Protein AF-0000000086529865 (afdb_homodimer)

Structure (mmCIF, N/CA/C/O backbone):
data_AF-0000000086529865-model_v1
#
loop_
_entity.id
_entity.type
_entity.pdbx_description
1 polymer 'Uncharacterized protein'
#
loop_
_atom_site.group_PDB
_atom_site.id
_atom_site.type_symbol
_atom_site.label_atom_id
_atom_site.label_alt_id
_atom_site.label_comp_id
_atom_site.label_asym_id
_atom_site.label_entity_id
_atom_site.label_seq_id
_atom_site.pdbx_PDB_ins_code
_atom_site.Cartn_x
_atom_site.Cartn_y
_atom_site.Cartn_z
_atom_site.occupancy
_atom_site.B_iso_or_equiv
_atom_site.auth_seq_id
_atom_site.auth_comp_id
_atom_site.auth_asym_id
_atom_site.auth_atom_id
_atom_site.pdbx_PDB_model_num
ATOM 1 N N . MET A 1 1 ? -14.219 -19.344 -8.953 1 81.62 1 MET A N 1
ATOM 2 C CA . MET A 1 1 ? -13.062 -18.719 -8.305 1 81.62 1 MET A CA 1
ATOM 3 C C . MET A 1 1 ? -13.508 -17.625 -7.348 1 81.62 1 MET A C 1
ATOM 5 O O . MET A 1 1 ? -14.484 -16.922 -7.613 1 81.62 1 MET A O 1
ATOM 9 N N . ARG A 1 2 ? -13.078 -17.719 -6.082 1 91.75 2 ARG A N 1
ATOM 10 C CA . ARG A 1 2 ? -13.406 -16.703 -5.094 1 91.75 2 ARG A CA 1
ATOM 11 C C . ARG A 1 2 ? -12.234 -15.742 -4.879 1 91.75 2 ARG A C 1
ATOM 13 O O . ARG A 1 2 ? -11.086 -16.172 -4.785 1 91.75 2 ARG A O 1
ATOM 20 N N . THR A 1 3 ? -12.578 -14.5 -4.961 1 94.25 3 THR A N 1
ATOM 21 C CA . THR A 1 3 ? -11.562 -13.477 -4.746 1 94.25 3 THR A CA 1
ATOM 22 C C . THR A 1 3 ? -11.82 -12.719 -3.443 1 94.25 3 THR A C 1
ATOM 24 O O . THR A 1 3 ? -12.953 -12.336 -3.158 1 94.25 3 THR A O 1
ATOM 27 N N . THR A 1 4 ? -10.859 -12.625 -2.607 1 94.81 4 THR A N 1
ATOM 28 C CA . THR A 1 4 ? -10.891 -11.773 -1.423 1 94.81 4 THR A CA 1
ATOM 29 C C . THR A 1 4 ? -10.133 -10.477 -1.667 1 94.81 4 THR A C 1
ATOM 31 O O . THR A 1 4 ? -9.008 -10.492 -2.178 1 94.81 4 THR A O 1
ATOM 34 N N . GLY A 1 5 ? -10.82 -9.398 -1.33 1 97.19 5 GLY A N 1
ATOM 35 C CA . GLY A 1 5 ? -10.289 -8.078 -1.605 1 97.19 5 GLY A CA 1
ATOM 36 C C . GLY A 1 5 ? -9.203 -7.652 -0.628 1 97.19 5 GLY A C 1
ATOM 37 O O . GLY A 1 5 ? -8.648 -8.484 0.085 1 97.19 5 GLY A O 1
ATOM 38 N N . SER A 1 6 ? -8.883 -6.414 -0.708 1 98.75 6 SER A N 1
ATOM 39 C CA . SER A 1 6 ? -7.758 -5.879 0.051 1 98.75 6 SER A CA 1
ATOM 40 C C . SER A 1 6 ? -8.031 -5.926 1.551 1 98.75 6 SER A C 1
ATOM 42 O O . SER A 1 6 ? -9.188 -5.898 1.978 1 98.75 6 SER A O 1
ATOM 44 N N . SER A 1 7 ? -6.984 -6.078 2.348 1 98.75 7 SER A N 1
ATOM 45 C CA . SER A 1 7 ? -7.059 -6.055 3.805 1 98.75 7 SER A CA 1
ATOM 46 C C . SER A 1 7 ? -5.746 -5.582 4.418 1 98.75 7 SER A C 1
ATOM 48 O O . SER A 1 7 ? -4.691 -5.66 3.783 1 98.75 7 SER A O 1
ATOM 50 N N . GLY A 1 8 ? -5.922 -5.008 5.645 1 98.56 8 GLY A N 1
ATOM 51 C CA . GLY A 1 8 ? -4.738 -4.609 6.391 1 98.56 8 GLY A CA 1
ATOM 52 C C . GLY A 1 8 ? -4.387 -3.143 6.211 1 98.56 8 GLY A C 1
ATOM 53 O O . GLY A 1 8 ? -5.219 -2.348 5.773 1 98.56 8 GLY A O 1
ATOM 54 N N . ALA A 1 9 ? -3.232 -2.766 6.746 1 98.69 9 ALA A N 1
ATOM 55 C CA . ALA A 1 9 ? -2.717 -1.399 6.707 1 98.69 9 ALA A CA 1
ATOM 56 C C . ALA A 1 9 ? -1.19 -1.388 6.73 1 98.69 9 ALA A C 1
ATOM 58 O O . ALA A 1 9 ? -0.562 -2.371 7.125 1 98.69 9 ALA A O 1
ATOM 59 N N . MET A 1 10 ? -0.672 -0.331 6.168 1 98.62 10 MET A N 1
ATOM 60 C CA . MET A 1 10 ? 0.772 -0.128 6.246 1 98.62 10 MET A CA 1
ATOM 61 C C . MET A 1 10 ? 1.11 1.358 6.309 1 98.62 10 MET A C 1
ATOM 63 O O . MET A 1 10 ? 0.297 2.199 5.922 1 98.62 10 MET A O 1
ATOM 67 N N . THR A 1 11 ? 2.271 1.639 6.828 1 98.69 11 THR A N 1
ATOM 68 C CA . THR A 1 11 ? 2.76 3.012 6.898 1 98.69 11 THR A CA 1
ATOM 69 C C . THR A 1 11 ? 3.729 3.299 5.754 1 98.69 11 THR A C 1
ATOM 71 O O . THR A 1 11 ? 4.582 2.467 5.43 1 98.69 11 THR A O 1
ATOM 74 N N . LEU A 1 12 ? 3.562 4.422 5.184 1 98.81 12 LEU A N 1
ATOM 75 C CA . LEU A 1 12 ? 4.445 4.797 4.086 1 98.81 12 LEU A CA 1
ATOM 76 C C . LEU A 1 12 ? 5.508 5.789 4.551 1 98.81 12 LEU A C 1
ATOM 78 O O . LEU A 1 12 ? 6.664 5.711 4.133 1 98.81 12 LEU A O 1
ATOM 82 N N . LEU A 1 13 ? 5.07 6.715 5.457 1 97.62 13 LEU A N 1
ATOM 83 C CA . LEU A 1 13 ? 5.977 7.766 5.898 1 97.62 13 LEU A CA 1
ATOM 84 C C . LEU A 1 13 ? 5.488 8.391 7.203 1 97.62 13 LEU A C 1
ATOM 86 O O . LEU A 1 13 ? 4.2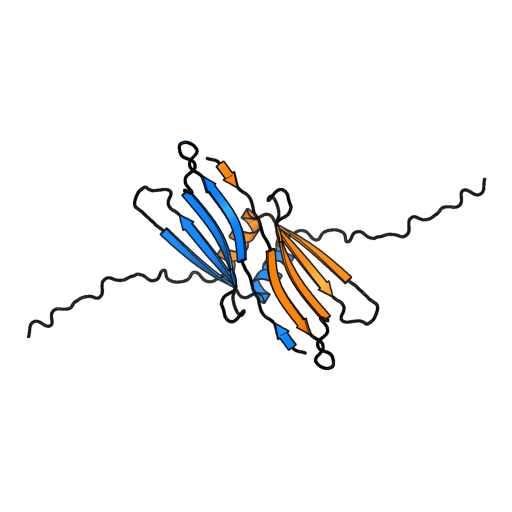89 8.617 7.379 1 97.62 13 LEU A O 1
ATOM 90 N N . THR A 1 14 ? 6.387 8.609 8.086 1 97.56 14 THR A N 1
ATOM 91 C CA . THR A 1 14 ? 6.129 9.43 9.258 1 97.56 14 THR A CA 1
ATOM 92 C C . THR A 1 14 ? 7.227 10.477 9.438 1 97.56 14 THR A C 1
ATOM 94 O O . THR A 1 14 ? 8.414 10.156 9.367 1 97.56 14 THR A O 1
ATOM 97 N N . GLU A 1 15 ? 6.793 11.688 9.578 1 96.88 15 GLU A N 1
ATOM 98 C CA . GLU A 1 15 ? 7.723 12.773 9.867 1 96.88 15 GLU A CA 1
ATOM 99 C C . GLU A 1 15 ? 7.598 13.242 11.312 1 96.88 15 GLU A C 1
ATOM 101 O O . GLU A 1 15 ? 6.488 13.453 11.805 1 96.88 15 GLU A O 1
ATOM 106 N N . HIS A 1 16 ? 8.781 13.445 11.93 1 94.56 16 HIS A N 1
ATOM 107 C CA . HIS A 1 16 ? 8.797 13.852 13.336 1 94.56 16 HIS A CA 1
ATOM 108 C C . HIS A 1 16 ? 9.5 15.195 13.508 1 94.56 16 HIS A C 1
ATOM 110 O O . HIS A 1 16 ? 10.445 15.5 12.789 1 94.56 16 HIS A O 1
ATOM 116 N N . ASP A 1 17 ? 8.953 15.953 14.477 1 93.31 17 ASP A N 1
ATOM 117 C CA . ASP A 1 17 ? 9.633 17.156 14.93 1 93.31 17 ASP A CA 1
ATOM 118 C C . ASP A 1 17 ? 10.992 16.828 15.539 1 93.31 17 ASP A C 1
ATOM 120 O O . ASP A 1 17 ? 11.094 15.977 16.422 1 93.31 17 ASP A O 1
ATOM 124 N N . PRO A 1 18 ? 11.961 17.469 15.055 1 88.88 18 PRO A N 1
ATOM 125 C CA . PRO A 1 18 ? 13.289 17.125 15.57 1 88.88 18 PRO A CA 1
ATOM 126 C C . PRO A 1 18 ? 13.461 17.5 17.047 1 88.88 18 PRO A C 1
ATOM 128 O O . PRO A 1 18 ? 14.328 16.953 17.719 1 88.88 18 PRO A O 1
ATOM 131 N N . THR A 1 19 ? 12.664 18.5 17.516 1 90.81 19 THR A N 1
ATOM 132 C CA . THR A 1 19 ? 12.859 19.031 18.859 1 90.81 19 THR A CA 1
ATOM 133 C C . THR A 1 19 ? 12.18 18.141 19.906 1 90.81 19 THR A C 1
ATOM 135 O O . THR A 1 19 ? 12.781 17.797 20.922 1 90.81 19 THR A O 1
ATOM 138 N N . ASP A 1 20 ? 10.945 17.641 19.625 1 87.81 20 ASP A N 1
ATOM 139 C CA . ASP A 1 20 ? 10.227 16.922 20.688 1 87.81 20 ASP A CA 1
ATOM 140 C C . ASP A 1 20 ? 9.797 15.531 20.203 1 87.81 20 ASP A C 1
ATOM 142 O O . ASP A 1 20 ? 9.172 14.781 20.953 1 87.81 20 ASP A O 1
ATOM 146 N N . GLY A 1 21 ? 10.07 15.172 18.984 1 90.19 21 GLY A N 1
ATOM 147 C CA . GLY A 1 21 ? 9.789 13.844 18.469 1 90.19 21 GLY A CA 1
ATOM 148 C C . GLY A 1 21 ? 8.328 13.641 18.094 1 90.19 21 GLY A C 1
ATOM 149 O O . GLY A 1 21 ? 7.922 12.539 17.734 1 90.19 21 GLY A O 1
ATOM 150 N N . ARG A 1 22 ? 7.578 14.68 18.203 1 91.12 22 ARG A N 1
ATOM 151 C CA . ARG A 1 22 ? 6.16 14.57 17.859 1 91.12 22 ARG A CA 1
ATOM 152 C C . ARG A 1 22 ? 5.965 14.297 16.375 1 91.12 22 ARG A C 1
ATOM 154 O O . ARG A 1 22 ? 6.699 14.828 15.539 1 91.12 22 ARG A O 1
ATOM 161 N N . GLU A 1 23 ? 4.941 13.539 16.109 1 93.12 23 GLU A N 1
ATOM 162 C CA . GLU A 1 23 ? 4.594 13.273 14.711 1 93.12 23 GLU A CA 1
ATOM 163 C C . GLU A 1 23 ? 3.988 14.508 14.047 1 93.12 23 GLU A C 1
ATOM 165 O O . GLU A 1 23 ? 2.992 15.047 14.531 1 93.12 23 GLU A O 1
ATOM 170 N N . LEU A 1 24 ? 4.594 14.914 12.938 1 95.12 24 LEU A N 1
ATOM 171 C CA . LEU A 1 24 ? 4.133 16.094 12.211 1 95.12 24 LEU A CA 1
ATOM 172 C C . LEU A 1 24 ? 3.297 15.688 11 1 95.12 24 LEU A C 1
ATOM 174 O O . LEU A 1 24 ? 2.357 16.391 10.625 1 95.12 24 LEU A O 1
ATOM 178 N N . ARG A 1 25 ? 3.68 14.633 10.422 1 95.88 25 ARG A N 1
ATOM 179 C CA . ARG A 1 25 ? 3.031 14.172 9.195 1 95.88 25 ARG A CA 1
ATOM 180 C C . ARG A 1 25 ? 3.113 12.648 9.078 1 95.88 25 ARG A C 1
ATOM 182 O O . ARG A 1 25 ? 4.133 12.055 9.422 1 95.88 25 ARG A O 1
ATOM 189 N N . SER A 1 26 ? 2.041 12.094 8.656 1 97.5 26 SER A N 1
ATOM 190 C CA . SER A 1 26 ? 2.053 10.656 8.391 1 97.5 26 SER A CA 1
ATOM 191 C C . SER A 1 26 ? 1.222 10.312 7.16 1 97.5 26 SER A C 1
ATOM 193 O O . SER A 1 26 ? 0.238 10.992 6.859 1 97.5 26 SER A O 1
ATOM 195 N N . LEU A 1 27 ? 1.669 9.383 6.461 1 98.5 27 LEU A N 1
ATOM 196 C CA . LEU A 1 27 ? 0.95 8.789 5.336 1 98.5 27 LEU A CA 1
ATOM 197 C C . LEU A 1 27 ? 0.844 7.277 5.492 1 98.5 27 LEU A C 1
ATOM 199 O O . LEU A 1 27 ? 1.839 6.609 5.777 1 98.5 27 LEU A O 1
ATOM 203 N N . ARG A 1 28 ? -0.372 6.758 5.391 1 98.56 28 ARG A N 1
ATOM 204 C CA . ARG A 1 28 ? -0.59 5.32 5.535 1 98.56 28 ARG A CA 1
ATOM 205 C C . ARG A 1 28 ? -1.609 4.82 4.516 1 98.56 28 ARG A C 1
ATOM 207 O O . ARG A 1 28 ? -2.416 5.598 4.004 1 98.56 28 ARG A O 1
ATOM 214 N N . LEU A 1 29 ? -1.508 3.615 4.203 1 98.88 29 LEU A N 1
ATOM 215 C CA . LEU A 1 29 ? -2.518 2.9 3.428 1 98.88 29 LEU A CA 1
ATOM 216 C C . LEU A 1 29 ? -3.42 2.076 4.34 1 98.88 29 LEU A C 1
ATOM 218 O O . LEU A 1 29 ? -2.945 1.468 5.301 1 98.88 29 LEU A O 1
ATOM 222 N N . GLU A 1 30 ? -4.703 2.076 4.023 1 98.75 30 GLU A N 1
ATOM 223 C CA . GLU A 1 30 ? -5.668 1.238 4.734 1 98.75 30 GLU A CA 1
ATOM 224 C C . GLU A 1 30 ? -6.703 0.655 3.777 1 98.75 30 GLU A C 1
ATOM 226 O O . GLU A 1 30 ? -7.25 1.371 2.938 1 98.75 30 GLU A O 1
ATOM 231 N N . ALA A 1 31 ? -6.898 -0.65 3.916 1 98.81 31 ALA A N 1
ATOM 232 C CA . ALA A 1 31 ? -8 -1.259 3.172 1 98.81 31 ALA A CA 1
ATOM 233 C C . ALA A 1 31 ? -9.352 -0.869 3.773 1 98.81 31 ALA A C 1
ATOM 235 O O . ALA A 1 31 ? -9.5 -0.815 4.996 1 98.81 31 ALA A O 1
ATOM 236 N N . THR A 1 32 ? -10.312 -0.552 2.908 1 98 32 THR A N 1
ATOM 237 C CA . THR A 1 32 ? -11.664 -0.362 3.414 1 98 32 THR A CA 1
ATOM 238 C C . THR A 1 32 ? -12.242 -1.678 3.934 1 98 32 THR A C 1
ATOM 240 O O . THR A 1 32 ? -11.742 -2.754 3.594 1 98 32 THR A O 1
ATOM 243 N N . GLY A 1 33 ? -13.25 -1.599 4.812 1 97.38 33 GLY A N 1
ATOM 244 C CA . GLY A 1 33 ? -13.82 -2.768 5.461 1 97.38 33 GLY A CA 1
ATOM 245 C C . GLY A 1 33 ? -14.328 -3.809 4.48 1 97.38 33 GLY A C 1
ATOM 246 O O . GLY A 1 33 ? -14.305 -5.008 4.773 1 97.38 33 GLY A O 1
ATOM 247 N N . ASP A 1 34 ? -14.766 -3.363 3.324 1 96.94 34 ASP A N 1
ATOM 248 C CA . ASP A 1 34 ? -15.344 -4.285 2.348 1 96.94 34 ASP A CA 1
ATOM 249 C C . ASP A 1 34 ? -14.266 -4.812 1.396 1 96.94 34 ASP A C 1
ATOM 251 O O . ASP A 1 34 ? -14.555 -5.633 0.522 1 96.94 34 ASP A O 1
ATOM 255 N N . GLY A 1 35 ? -13.078 -4.301 1.475 1 97.81 35 GLY A N 1
ATOM 256 C CA . GLY A 1 35 ? -11.969 -4.793 0.676 1 97.81 35 GLY A CA 1
ATOM 257 C C . GLY A 1 35 ? -11.977 -4.262 -0.746 1 97.81 35 GLY A C 1
ATOM 258 O O . GLY A 1 35 ? -11.156 -4.676 -1.57 1 97.81 35 GLY A O 1
ATOM 259 N N . LYS A 1 36 ? -12.836 -3.314 -1.019 1 97.81 36 LYS A N 1
ATOM 260 C CA . LYS A 1 36 ? -13.016 -2.873 -2.398 1 97.81 36 LYS A CA 1
ATOM 261 C C . LYS A 1 36 ? -12.109 -1.689 -2.717 1 97.81 36 LYS A C 1
ATOM 263 O O . LYS A 1 36 ? -11.906 -1.35 -3.885 1 97.81 36 LYS A O 1
ATOM 268 N N . SER A 1 37 ? -11.547 -1.062 -1.657 1 98.38 37 SER A N 1
ATOM 269 C CA . SER A 1 37 ? -10.703 0.106 -1.878 1 98.38 37 SER A CA 1
ATOM 270 C C . SER A 1 37 ? -9.516 0.123 -0.916 1 98.38 37 SER A C 1
ATOM 272 O O . SER A 1 37 ? -9.539 -0.555 0.114 1 98.38 37 SER A O 1
ATOM 274 N N . VAL A 1 38 ? -8.531 0.788 -1.314 1 98.75 38 VAL A N 1
ATOM 275 C CA . VAL A 1 38 ? -7.383 1.169 -0.5 1 98.75 38 VAL A CA 1
ATOM 276 C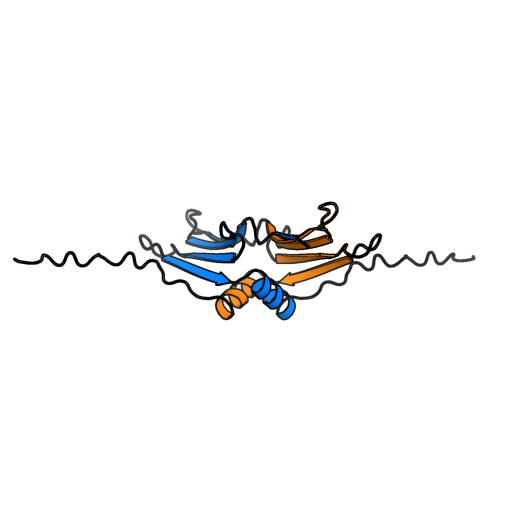 C . VAL A 1 38 ? -7.336 2.688 -0.348 1 98.75 38 VAL A C 1
ATOM 278 O O . VAL A 1 38 ? -7.449 3.42 -1.335 1 98.75 38 VAL A O 1
ATOM 281 N N . LEU A 1 39 ? -7.23 3.131 0.893 1 98.75 39 LEU A N 1
ATOM 282 C CA . LEU A 1 39 ? -7.152 4.559 1.177 1 98.75 39 LEU A CA 1
ATOM 283 C C . LEU A 1 39 ? -5.715 4.984 1.447 1 98.75 39 LEU A C 1
ATOM 285 O O . LEU A 1 39 ? -4.988 4.305 2.18 1 98.75 39 LEU A O 1
ATOM 289 N N . LEU A 1 40 ? -5.258 5.98 0.775 1 98.75 40 LEU A N 1
ATOM 290 C CA . LEU A 1 40 ? -4.117 6.758 1.241 1 98.75 40 LEU A CA 1
ATOM 291 C C . LEU A 1 40 ? -4.562 7.863 2.189 1 98.75 40 LEU A C 1
ATOM 293 O O . LEU A 1 40 ? -5.285 8.773 1.787 1 98.75 40 LEU A O 1
ATOM 297 N N . ILE A 1 41 ? -4.207 7.773 3.432 1 98.25 41 ILE A N 1
ATOM 298 C CA . ILE A 1 41 ? -4.57 8.75 4.453 1 98.25 41 ILE A CA 1
ATOM 299 C C . ILE A 1 41 ? -3.352 9.602 4.805 1 98.25 41 ILE A C 1
ATOM 301 O O . ILE A 1 41 ? -2.346 9.086 5.301 1 98.25 41 ILE A O 1
ATOM 305 N N . GLU A 1 42 ? -3.459 10.875 4.512 1 97 42 GLU A N 1
ATOM 306 C CA . GLU A 1 42 ? -2.41 11.844 4.816 1 97 42 GLU A CA 1
ATOM 307 C C . GLU A 1 42 ? -2.805 12.727 5.992 1 97 42 GLU A C 1
ATOM 309 O O . GLU A 1 42 ? -3.814 13.438 5.93 1 97 42 GLU A O 1
ATOM 314 N N . ILE A 1 43 ? -2.045 12.672 7.012 1 96.19 43 ILE A N 1
ATOM 315 C CA . ILE A 1 43 ? -2.273 13.516 8.18 1 96.19 43 ILE A CA 1
ATOM 316 C C . ILE A 1 43 ? -1.146 14.539 8.305 1 96.19 43 ILE A C 1
ATOM 318 O O . ILE A 1 43 ? 0.033 14.18 8.266 1 96.19 43 ILE A O 1
ATOM 322 N N . ASP A 1 44 ? -1.496 15.789 8.281 1 93.94 44 ASP A N 1
ATOM 323 C CA . ASP A 1 44 ? -0.553 16.891 8.438 1 93.94 44 ASP A CA 1
ATOM 324 C C . ASP A 1 44 ? -0.835 17.688 9.711 1 93.94 44 ASP A C 1
ATOM 326 O O . ASP A 1 44 ? -1.909 18.266 9.859 1 93.94 44 ASP A O 1
ATOM 330 N N . GLU A 1 45 ? 0.084 17.734 10.625 1 92.56 45 GLU A N 1
ATOM 331 C CA . GLU A 1 45 ? -0.007 18.469 11.891 1 92.56 45 GLU A CA 1
ATOM 332 C C . GLU A 1 45 ? 1.188 19.406 12.078 1 92.56 45 GLU A C 1
ATOM 334 O O . GLU A 1 45 ? 1.604 19.672 13.203 1 92.56 45 GLU A O 1
ATOM 339 N N . ARG A 1 46 ? 1.721 19.719 11.031 1 87.31 46 ARG A N 1
ATOM 340 C CA . ARG A 1 46 ? 2.928 20.531 11.086 1 87.31 46 ARG A CA 1
ATOM 341 C C . ARG A 1 46 ? 2.637 21.891 11.711 1 87.31 46 ARG A C 1
ATOM 343 O O . ARG A 1 46 ? 3.471 22.453 12.43 1 87.31 46 ARG A O 1
ATOM 350 N N . LYS A 1 47 ? 1.447 22.469 11.43 1 84.5 47 LYS A N 1
ATOM 351 C CA . LYS A 1 47 ? 1.063 23.734 12.07 1 84.5 47 LYS A CA 1
ATOM 352 C C . LYS A 1 47 ? 0.358 23.484 13.398 1 84.5 47 LYS A C 1
ATOM 354 O O . LYS A 1 47 ? -0.628 22.75 13.453 1 84.5 47 LYS A O 1
ATOM 359 N N . PRO A 1 48 ? 1.008 24.047 14.477 1 79.5 48 PRO A N 1
ATOM 360 C CA . PRO A 1 48 ? 0.377 23.844 15.781 1 79.5 48 PRO A CA 1
ATOM 361 C C . PRO A 1 48 ? -1.106 24.203 15.789 1 79.5 48 PRO A C 1
ATOM 363 O O . PRO A 1 48 ? -1.484 25.281 15.328 1 79.5 48 PRO A O 1
ATOM 366 N N . GLY A 1 49 ? -1.977 23.219 16.281 1 85.62 49 GLY A N 1
ATOM 367 C CA . GLY A 1 49 ? -3.402 23.484 16.391 1 85.62 49 GLY A CA 1
ATOM 368 C C . GLY A 1 49 ? -4.18 23.156 15.133 1 85.62 49 GLY A C 1
ATOM 369 O O . GLY A 1 49 ? -5.41 23.203 15.125 1 85.62 49 GLY A O 1
ATOM 370 N N . ILE A 1 50 ? -3.525 22.984 13.992 1 89.56 50 ILE A N 1
ATOM 371 C CA . ILE A 1 50 ? -4.203 22.703 12.734 1 89.56 50 ILE A CA 1
ATOM 372 C C . ILE A 1 50 ? -4.02 21.234 12.359 1 89.56 50 ILE A C 1
ATOM 374 O O . ILE A 1 50 ? -2.891 20.75 12.25 1 89.56 50 ILE A O 1
ATOM 378 N N . HIS A 1 51 ? -5.039 20.469 12.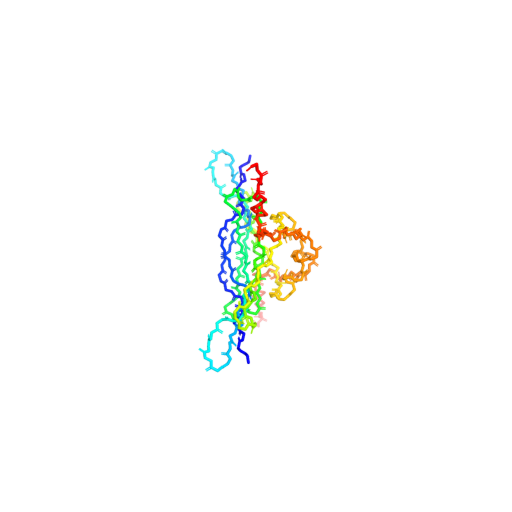43 1 91.19 51 HIS A N 1
ATOM 379 C CA . HIS A 1 51 ? -5.066 19.094 11.953 1 91.19 51 HIS A CA 1
ATOM 380 C C . HIS A 1 51 ? -5.695 19 10.562 1 91.19 51 HIS A C 1
ATOM 382 O O . HIS A 1 51 ? -6.836 19.422 10.367 1 91.19 51 HIS A O 1
ATOM 388 N N . ARG A 1 52 ? -4.914 18.531 9.578 1 93.38 52 ARG A N 1
ATOM 389 C CA . ARG A 1 52 ? -5.441 18.328 8.227 1 93.38 52 ARG A CA 1
ATOM 390 C C . ARG A 1 52 ? -5.34 16.875 7.805 1 93.38 52 ARG A C 1
ATOM 392 O O . ARG A 1 52 ? -4.293 16.25 7.965 1 93.38 52 ARG A O 1
ATOM 399 N N . GLU A 1 53 ? -6.422 16.344 7.348 1 94.38 53 GLU A N 1
ATOM 400 C CA . GLU A 1 53 ? -6.473 14.977 6.824 1 94.38 53 GLU A CA 1
ATOM 401 C C . GLU A 1 53 ? -7.004 14.953 5.395 1 94.38 53 GLU A C 1
ATOM 403 O O . GLU A 1 53 ? -8.055 15.531 5.105 1 94.38 53 GLU A O 1
ATOM 408 N N . VAL A 1 54 ? -6.203 14.391 4.527 1 95.44 54 VAL A N 1
ATOM 409 C CA . VAL A 1 54 ? -6.629 14.203 3.145 1 95.44 54 VAL A CA 1
ATOM 410 C C . VAL A 1 54 ? -6.629 12.711 2.807 1 95.44 54 VAL A C 1
ATOM 412 O O . VAL A 1 54 ? -5.715 11.984 3.189 1 95.44 54 VAL A O 1
ATOM 415 N N . ARG A 1 55 ? -7.625 12.281 2.051 1 97.44 55 ARG A N 1
ATOM 416 C CA . ARG A 1 55 ? -7.75 10.875 1.701 1 97.44 55 ARG A CA 1
ATOM 417 C C . ARG A 1 55 ? -7.898 10.695 0.194 1 97.44 55 ARG A C 1
ATOM 419 O O . ARG A 1 55 ? -8.594 11.469 -0.464 1 97.44 55 ARG A O 1
ATOM 426 N N . TYR A 1 56 ? -7.262 9.773 -0.314 1 98.19 56 TYR A N 1
ATOM 427 C CA . TYR A 1 56 ? -7.402 9.312 -1.689 1 98.19 56 TYR A CA 1
ATOM 428 C C . TYR A 1 56 ? -7.871 7.859 -1.73 1 98.19 56 TYR A C 1
ATOM 430 O O . TYR A 1 56 ? -7.391 7.023 -0.962 1 98.19 56 TYR A O 1
ATOM 438 N N . GLU A 1 57 ? -8.781 7.633 -2.529 1 98.56 57 GLU A N 1
ATOM 439 C CA . GLU A 1 57 ? -9.289 6.277 -2.701 1 98.56 57 GLU A CA 1
ATOM 440 C C . GLU A 1 57 ? -8.852 5.688 -4.039 1 98.56 57 GLU A C 1
ATOM 442 O O . GLU A 1 57 ? -8.883 6.375 -5.062 1 98.56 57 GLU A O 1
ATOM 447 N N . ILE A 1 58 ? -8.445 4.395 -4.023 1 98.62 58 ILE A N 1
ATOM 448 C CA . ILE A 1 58 ? -8.039 3.662 -5.219 1 98.62 58 ILE A CA 1
ATOM 449 C C . ILE A 1 58 ? -8.469 2.201 -5.098 1 98.62 58 ILE A C 1
ATOM 451 O O . ILE A 1 58 ? -8.477 1.638 -4.004 1 98.62 58 ILE A O 1
ATOM 455 N N . THR A 1 59 ? -8.883 1.598 -6.137 1 98.5 59 THR A N 1
ATOM 456 C CA . THR A 1 59 ? -9.195 0.175 -6.07 1 98.5 59 THR A CA 1
ATOM 457 C C . THR A 1 59 ? -7.914 -0.659 -6.027 1 98.5 59 THR A C 1
ATOM 459 O O . THR A 1 59 ? -6.871 -0.23 -6.523 1 98.5 59 THR A O 1
ATOM 462 N N . PRO A 1 60 ? -7.977 -1.839 -5.469 1 98.5 60 PRO A N 1
ATOM 463 C CA . PRO A 1 60 ? -6.789 -2.693 -5.492 1 98.5 60 PRO A CA 1
ATOM 464 C C . PRO A 1 60 ? -6.273 -2.949 -6.906 1 98.5 60 PRO A C 1
ATOM 466 O O . PRO A 1 60 ? -5.062 -2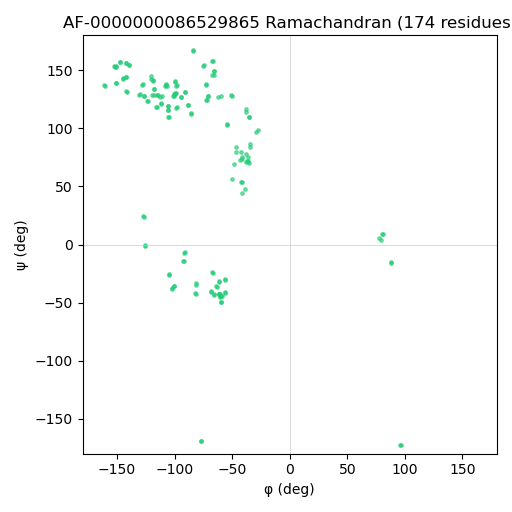.936 -7.137 1 98.5 60 PRO A O 1
ATOM 469 N N . ALA A 1 61 ? -7.148 -3.176 -7.867 1 98 61 ALA A N 1
ATOM 470 C CA . ALA A 1 61 ? -6.754 -3.426 -9.25 1 98 61 ALA A CA 1
ATOM 471 C C . ALA A 1 61 ? -6.008 -2.229 -9.828 1 98 61 ALA A C 1
ATOM 473 O O . ALA A 1 61 ? -4.996 -2.396 -10.516 1 98 61 ALA A O 1
ATOM 474 N N . GLU A 1 62 ? -6.477 -1.028 -9.562 1 98.5 62 GLU A N 1
ATOM 475 C CA . GLU A 1 62 ? -5.816 0.19 -10.023 1 98.5 62 GLU A CA 1
ATOM 476 C C . GLU A 1 62 ? -4.449 0.358 -9.367 1 98.5 62 GLU A C 1
ATOM 478 O O . GLU A 1 62 ? -3.49 0.787 -10.016 1 98.5 62 GLU A O 1
ATOM 483 N N . LEU A 1 63 ? -4.43 0.093 -8.047 1 98.75 63 LEU A N 1
ATOM 484 C CA . LEU A 1 63 ? -3.172 0.197 -7.312 1 98.75 63 LEU A CA 1
ATOM 485 C C . LEU A 1 63 ? -2.133 -0.767 -7.879 1 98.75 63 LEU A C 1
ATOM 487 O O . LEU A 1 63 ? -0.986 -0.382 -8.117 1 98.75 63 LEU A O 1
ATOM 491 N N . ILE A 1 64 ? -2.52 -1.982 -8.148 1 98.56 64 ILE A N 1
ATOM 492 C CA . ILE A 1 64 ? -1.65 -3 -8.727 1 98.56 64 ILE A CA 1
ATOM 493 C C . ILE A 1 64 ? -1.134 -2.525 -10.086 1 98.56 64 ILE A C 1
ATOM 495 O O . ILE A 1 64 ? 0.068 -2.584 -10.352 1 98.56 64 ILE A O 1
ATOM 499 N N . ALA A 1 65 ? -2.027 -2.074 -10.898 1 98.19 65 ALA A N 1
ATOM 500 C CA . ALA A 1 65 ? -1.655 -1.584 -12.219 1 98.19 65 ALA A CA 1
ATOM 501 C C . ALA A 1 65 ? -0.665 -0.428 -12.117 1 98.19 65 ALA A C 1
ATOM 503 O O . ALA A 1 65 ? 0.302 -0.362 -12.883 1 98.19 65 ALA A O 1
ATOM 504 N N . ALA A 1 66 ? -0.891 0.538 -11.211 1 98.19 66 ALA A N 1
ATOM 505 C CA . ALA A 1 66 ? -0.016 1.693 -11.031 1 98.19 66 ALA A CA 1
ATOM 506 C C . ALA A 1 66 ? 1.386 1.26 -10.617 1 98.19 66 ALA A C 1
ATOM 508 O O . ALA A 1 66 ? 2.381 1.777 -11.125 1 98.19 66 ALA A O 1
ATOM 509 N N . ILE A 1 67 ? 1.433 0.293 -9.703 1 98.44 67 ILE A N 1
ATOM 510 C CA . ILE A 1 67 ? 2.734 -0.158 -9.227 1 98.44 67 ILE A CA 1
ATOM 511 C C . ILE A 1 67 ? 3.469 -0.895 -10.344 1 98.44 67 ILE A C 1
ATOM 513 O O . ILE A 1 67 ? 4.672 -0.702 -10.531 1 98.44 67 ILE A O 1
ATOM 517 N N . ARG A 1 68 ? 2.803 -1.735 -11.156 1 97.56 68 ARG A N 1
ATOM 518 C CA . ARG A 1 68 ? 3.408 -2.447 -12.281 1 97.56 68 ARG A CA 1
ATOM 519 C C . ARG A 1 68 ? 3.959 -1.472 -13.312 1 97.56 68 ARG A C 1
ATOM 521 O O . ARG A 1 68 ? 4.969 -1.752 -13.961 1 97.56 68 ARG A O 1
ATOM 528 N N . SER A 1 69 ? 3.311 -0.365 -13.414 1 97 69 SER A 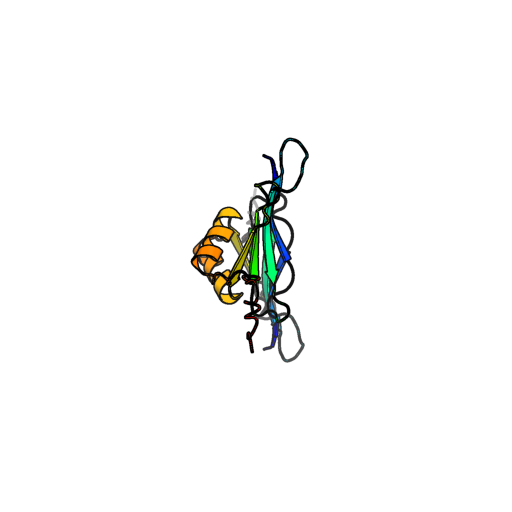N 1
ATOM 529 C CA . SER A 1 69 ? 3.688 0.631 -14.414 1 97 69 SER A CA 1
ATOM 530 C C . SER A 1 69 ? 4.855 1.482 -13.93 1 97 69 SER A C 1
ATOM 532 O O . SER A 1 69 ? 5.695 1.905 -14.734 1 97 69 SER A O 1
ATOM 534 N N . HIS A 1 70 ? 4.973 1.775 -12.609 1 95 70 HIS A N 1
ATOM 535 C CA . HIS A 1 70 ? 5.93 2.746 -12.086 1 95 70 HIS A CA 1
ATOM 536 C C . HIS A 1 70 ? 7.102 2.051 -11.406 1 95 70 HIS A C 1
ATOM 538 O O . HIS A 1 70 ? 8.188 2.629 -11.281 1 95 70 HIS A O 1
ATOM 544 N N . GLY A 1 71 ? 6.785 0.836 -10.93 1 95.56 71 GLY A N 1
ATOM 545 C CA . GLY A 1 71 ? 7.812 0.121 -10.188 1 95.56 71 GLY A CA 1
ATOM 546 C C . GLY A 1 71 ? 8.766 -0.644 -11.086 1 95.56 71 GLY A C 1
ATOM 547 O O . GLY A 1 71 ? 8.539 -0.766 -12.289 1 95.56 71 GLY A O 1
ATOM 548 N N . ALA A 1 72 ? 9.883 -1.095 -10.484 1 96.19 72 ALA A N 1
ATOM 549 C CA . ALA A 1 72 ? 10.867 -1.923 -11.18 1 96.19 72 ALA A CA 1
ATOM 550 C C . ALA A 1 72 ? 10.609 -3.406 -10.93 1 96.19 72 ALA A C 1
ATOM 552 O O . ALA A 1 72 ? 10.469 -3.83 -9.773 1 96.19 72 ALA A O 1
ATOM 553 N N . GLU A 1 73 ? 10.508 -4.129 -12.062 1 94.12 73 GLU A N 1
ATOM 554 C CA . GLU A 1 73 ? 10.422 -5.578 -11.914 1 94.12 73 GLU A CA 1
ATOM 555 C C . GLU A 1 73 ? 11.758 -6.16 -11.453 1 94.12 73 GLU A C 1
ATOM 557 O O . GLU A 1 73 ? 12.805 -5.82 -12 1 94.12 73 GLU A O 1
ATOM 562 N N . LEU A 1 74 ? 11.664 -6.926 -10.391 1 89.25 74 LEU A N 1
ATOM 563 C CA . LEU A 1 74 ? 12.898 -7.5 -9.859 1 89.25 74 LEU A CA 1
ATOM 564 C C . LEU A 1 74 ? 13.172 -8.867 -10.484 1 89.25 74 LEU A C 1
ATOM 566 O O . LEU A 1 74 ? 12.242 -9.625 -10.75 1 89.25 74 LEU A O 1
ATOM 570 N N . PRO A 1 75 ? 14.398 -8.984 -10.914 1 74.69 75 PRO A N 1
ATOM 571 C CA . PRO A 1 75 ? 14.75 -10.25 -11.562 1 74.69 75 PRO A CA 1
ATOM 572 C C . PRO A 1 75 ? 14.453 -11.469 -10.688 1 74.69 75 PRO A C 1
ATOM 574 O O . PRO A 1 75 ? 14.539 -11.383 -9.461 1 74.69 75 PRO A O 1
ATOM 577 N N . GLY A 1 76 ? 13.438 -12.078 -11.008 1 62 76 GLY A N 1
ATOM 578 C CA . GLY A 1 76 ? 13.195 -13.32 -10.273 1 62 76 GLY A CA 1
ATOM 579 C C . GLY A 1 76 ? 14.469 -14.062 -9.93 1 62 76 GLY A C 1
ATOM 580 O O . GLY A 1 76 ? 15.5 -13.883 -10.578 1 62 76 GLY A O 1
ATOM 581 N N . GLU A 1 77 ? 14.812 -14.078 -8.656 1 51.75 77 GLU A N 1
ATOM 582 C CA . GLU A 1 77 ? 15.977 -14.93 -8.414 1 51.75 77 GLU A CA 1
ATOM 583 C C . GLU A 1 77 ? 15.938 -16.172 -9.297 1 51.75 77 GLU A C 1
ATOM 585 O O . GLU A 1 77 ? 14.984 -16.953 -9.25 1 51.75 77 GLU A O 1
ATOM 590 N N . ASN A 1 78 ? 16.188 -15.961 -10.594 1 44.47 78 ASN A N 1
ATOM 591 C CA . ASN A 1 78 ? 16.453 -17.203 -11.297 1 44.47 78 ASN A CA 1
ATOM 592 C C . ASN A 1 78 ? 17.234 -18.188 -10.422 1 44.47 78 ASN A C 1
ATOM 594 O O . ASN A 1 78 ? 18.375 -17.906 -10.039 1 44.47 78 ASN A O 1
ATOM 598 N N . HIS A 1 79 ? 16.531 -18.734 -9.438 1 42.78 79 HIS A N 1
ATOM 599 C CA . HIS A 1 79 ? 17.281 -19.891 -8.953 1 42.78 79 HIS A CA 1
ATOM 600 C C . HIS A 1 79 ? 17.891 -20.688 -10.102 1 42.78 79 HIS A C 1
ATOM 602 O O . HIS A 1 79 ? 17.203 -21.469 -10.758 1 42.78 79 HIS A O 1
ATOM 608 N N . GLY A 1 80 ? 18.469 -19.984 -11.031 1 39.44 80 GLY A N 1
ATOM 609 C CA . GLY A 1 80 ? 19.281 -20.688 -12.008 1 39.44 80 GLY A CA 1
ATOM 610 C C . GLY A 1 80 ? 20.078 -21.828 -11.398 1 39.44 80 GLY A C 1
ATOM 611 O O . GLY A 1 80 ? 20.469 -21.766 -10.227 1 39.44 80 GLY A O 1
ATOM 612 N N . ALA A 1 81 ? 19.844 -23.078 -11.789 1 40.78 81 ALA A N 1
ATOM 613 C CA . ALA A 1 81 ? 20.719 -24.25 -11.633 1 40.78 81 ALA A CA 1
ATOM 614 C C . ALA A 1 81 ? 22.188 -23.859 -11.758 1 40.78 81 ALA A C 1
ATOM 616 O O . ALA A 1 81 ? 22.578 -23.203 -12.727 1 40.78 81 ALA A O 1
ATOM 617 N N . ALA A 1 82 ? 22.938 -23.375 -10.789 1 38.47 82 ALA A N 1
ATOM 618 C CA . ALA A 1 82 ? 24.391 -23.453 -10.844 1 38.47 82 ALA A CA 1
ATOM 619 C C . ALA A 1 82 ? 24.828 -24.672 -11.648 1 38.47 82 ALA A C 1
ATOM 621 O O . ALA A 1 82 ? 24.375 -25.797 -11.398 1 38.47 82 ALA A O 1
ATOM 622 N N . SER A 1 83 ? 25.141 -24.5 -12.922 1 37.81 83 SER A N 1
ATOM 623 C CA . SER A 1 83 ? 25.922 -25.422 -13.742 1 37.81 83 SER A CA 1
ATOM 624 C C . SER A 1 83 ? 27.047 -26.047 -12.938 1 37.81 83 SER A C 1
ATOM 626 O O . SER A 1 83 ? 27.953 -25.344 -12.477 1 37.81 83 SER A O 1
ATOM 628 N N . LEU A 1 84 ? 26.781 -27.047 -12.094 1 36.47 84 LEU A N 1
ATOM 629 C CA . LEU A 1 84 ? 27.828 -27.953 -11.633 1 36.47 84 LEU A CA 1
ATOM 630 C C . LEU A 1 84 ? 28.766 -28.328 -12.781 1 36.47 84 LEU A C 1
ATOM 632 O O . LEU A 1 84 ? 28.391 -29.109 -13.664 1 36.47 84 LEU A O 1
ATOM 636 N N . ALA A 1 85 ? 29.312 -27.328 -13.445 1 39.34 85 ALA A N 1
ATOM 637 C CA . ALA A 1 85 ? 30.422 -27.656 -14.32 1 39.34 85 ALA A CA 1
ATOM 638 C C . ALA A 1 85 ? 31.438 -28.562 -13.617 1 39.34 85 ALA A C 1
ATOM 640 O O . ALA A 1 85 ? 32.031 -28.156 -12.617 1 39.34 85 ALA A O 1
ATOM 641 N N . ARG A 1 86 ? 31.172 -29.875 -13.625 1 39.84 86 ARG A N 1
ATOM 642 C CA . ARG A 1 86 ? 32.125 -30.953 -13.391 1 39.84 86 ARG A CA 1
ATOM 643 C C . ARG A 1 86 ? 33.438 -30.703 -14.117 1 39.84 86 ARG A C 1
ATOM 645 O O . ARG A 1 86 ? 33.438 -30.625 -15.352 1 39.84 86 ARG A O 1
ATOM 652 N N . THR A 1 87 ? 34.219 -29.734 -13.594 1 33.62 87 THR A N 1
ATOM 653 C CA . THR A 1 87 ? 35.625 -29.719 -14.016 1 33.62 87 THR A CA 1
ATOM 654 C C . THR A 1 87 ? 36.188 -31.141 -14.047 1 33.62 87 THR A C 1
ATOM 656 O O . THR A 1 87 ? 36.25 -31.812 -13.016 1 33.62 87 THR A O 1
ATOM 659 N N . SER A 1 88 ? 35.844 -31.812 -15.141 1 38.09 88 SER A N 1
ATOM 660 C CA . SER A 1 88 ? 36.625 -33 -15.5 1 38.09 88 SER A CA 1
ATOM 661 C C . SER A 1 88 ? 38.125 -32.688 -15.484 1 38.09 88 SER A C 1
ATOM 663 O O . SER A 1 88 ? 38.625 -31.859 -16.25 1 38.09 88 SER A O 1
ATOM 665 N N . SER A 1 89 ? 38.688 -32.188 -14.312 1 28.91 89 SER A N 1
ATOM 666 C CA . SER A 1 89 ? 40.094 -32.625 -14.336 1 28.91 89 SER A CA 1
ATOM 667 C C . SER A 1 89 ? 40.219 -34.125 -14.086 1 28.91 89 SER A C 1
ATOM 669 O O . SER A 1 89 ? 39.375 -34.719 -13.391 1 28.91 89 SER A O 1
ATOM 671 N N . MET B 1 1 ? 14.289 17.5 10.914 1 81.44 1 MET B N 1
ATOM 672 C CA . MET B 1 1 ? 13.117 16.656 10.758 1 81.44 1 MET B CA 1
ATOM 673 C C . MET B 1 1 ? 13.516 15.203 10.477 1 81.44 1 MET B C 1
ATOM 675 O O . MET B 1 1 ? 14.516 14.961 9.789 1 81.44 1 MET B O 1
ATOM 679 N N . ARG B 1 2 ? 13 14.281 11.297 1 91.75 2 ARG B N 1
ATOM 680 C CA . ARG B 1 2 ? 13.281 12.867 11.094 1 91.75 2 ARG B CA 1
ATOM 681 C C . ARG B 1 2 ? 12.133 12.18 10.367 1 91.75 2 ARG B C 1
ATOM 683 O O . ARG B 1 2 ? 10.961 12.422 10.68 1 91.75 2 ARG B O 1
ATOM 690 N N . THR B 1 3 ? 12.531 11.477 9.352 1 94.38 3 THR B N 1
ATOM 691 C CA . THR B 1 3 ? 11.531 10.742 8.578 1 94.38 3 THR B CA 1
ATOM 692 C C . THR B 1 3 ? 11.719 9.234 8.758 1 94.38 3 THR B C 1
ATOM 694 O O . THR B 1 3 ? 12.844 8.734 8.695 1 94.38 3 THR B O 1
ATOM 697 N N . THR B 1 4 ? 10.695 8.555 9.117 1 94.94 4 THR B N 1
ATOM 698 C CA . THR B 1 4 ? 10.672 7.094 9.133 1 94.94 4 THR B CA 1
ATOM 699 C C . THR B 1 4 ? 9.977 6.551 7.883 1 94.94 4 THR B C 1
ATOM 701 O O . THR B 1 4 ? 8.891 7.004 7.527 1 94.94 4 THR B O 1
ATOM 704 N N . GLY B 1 5 ? 10.695 5.613 7.262 1 97.31 5 GLY B N 1
ATOM 705 C CA . GLY B 1 5 ? 10.234 5.078 5.992 1 97.31 5 GLY B CA 1
ATOM 706 C C . GLY B 1 5 ? 9.102 4.074 6.145 1 97.31 5 GLY B C 1
ATOM 707 O O . GLY B 1 5 ? 8.477 3.998 7.203 1 97.31 5 GLY B O 1
ATOM 708 N N . SER B 1 6 ? 8.82 3.426 5.078 1 98.75 6 SER B N 1
ATOM 709 C CA . SER B 1 6 ? 7.668 2.537 5.016 1 98.75 6 SER B CA 1
ATOM 710 C C . SER B 1 6 ? 7.832 1.347 5.953 1 98.75 6 SER B C 1
ATOM 712 O O . SER B 1 6 ? 8.953 0.941 6.258 1 98.75 6 SER B O 1
ATOM 714 N N . SER B 1 7 ? 6.723 0.838 6.473 1 98.75 7 SER B N 1
ATOM 715 C CA . SER B 1 7 ? 6.691 -0.351 7.32 1 98.75 7 SER B CA 1
ATOM 716 C C . SER B 1 7 ? 5.355 -1.077 7.207 1 98.75 7 SER B C 1
ATOM 718 O O . SER B 1 7 ? 4.348 -0.48 6.82 1 98.75 7 SER B O 1
ATOM 720 N N . GLY B 1 8 ? 5.465 -2.418 7.473 1 98.5 8 GLY B N 1
ATOM 721 C CA . GLY B 1 8 ? 4.246 -3.209 7.508 1 98.5 8 GLY B CA 1
ATOM 722 C C . GLY B 1 8 ? 3.957 -3.92 6.199 1 98.5 8 GLY B C 1
ATOM 723 O O . GLY B 1 8 ? 4.84 -4.055 5.352 1 98.5 8 GLY B O 1
ATOM 724 N N . ALA B 1 9 ? 2.781 -4.531 6.125 1 98.69 9 ALA B N 1
ATOM 725 C CA . ALA B 1 9 ? 2.32 -5.293 4.969 1 98.69 9 ALA B CA 1
ATOM 726 C C . ALA B 1 9 ? 0.797 -5.262 4.863 1 98.69 9 ALA B C 1
ATOM 728 O O . ALA B 1 9 ? 0.107 -4.984 5.848 1 98.69 9 ALA B O 1
ATOM 729 N N . MET B 1 10 ? 0.358 -5.41 3.641 1 98.62 10 MET B N 1
ATOM 730 C CA . MET B 1 10 ? -1.079 -5.547 3.422 1 98.62 10 MET B CA 1
ATOM 731 C C . MET B 1 10 ? -1.366 -6.461 2.234 1 98.62 10 MET B C 1
ATOM 733 O O . MET B 1 10 ? -0.497 -6.676 1.387 1 98.62 10 MET B O 1
ATOM 737 N N . THR B 1 11 ? -2.549 -7.012 2.236 1 98.62 11 THR B N 1
ATOM 738 C CA . THR B 1 11 ? -2.992 -7.863 1.138 1 98.62 11 THR B CA 1
ATOM 739 C C . THR B 1 11 ? -3.861 -7.074 0.161 1 98.62 11 THR B C 1
ATOM 741 O O . THR B 1 11 ? -4.715 -6.289 0.578 1 98.62 11 THR B O 1
ATOM 744 N N . LEU B 1 12 ? -3.609 -7.297 -1.076 1 98.81 12 LEU B N 1
ATOM 745 C CA . LEU B 1 12 ? -4.398 -6.602 -2.088 1 98.81 12 LEU B CA 1
ATOM 746 C C . LEU B 1 12 ? -5.449 -7.531 -2.688 1 98.81 12 LEU B C 1
ATOM 748 O O . LEU B 1 12 ? -6.574 -7.105 -2.963 1 98.81 12 LEU B O 1
ATOM 752 N N . LEU B 1 13 ? -5.043 -8.812 -2.871 1 97.62 13 LEU B N 1
ATOM 753 C CA . LEU B 1 13 ? -5.938 -9.766 -3.525 1 97.62 13 LEU B CA 1
ATOM 754 C C . LEU B 1 13 ? -5.527 -11.195 -3.217 1 97.62 13 LEU B C 1
ATOM 756 O O . LEU B 1 13 ? -4.336 -11.516 -3.209 1 97.62 13 LEU B O 1
ATOM 760 N N . THR B 1 14 ? -6.484 -12 -2.934 1 97.44 14 THR B N 1
ATOM 761 C CA . THR B 1 14 ? -6.281 -13.445 -2.879 1 97.44 14 THR B CA 1
ATOM 762 C C . THR B 1 14 ? -7.348 -14.172 -3.697 1 97.44 14 THR B C 1
ATOM 764 O O . THR B 1 14 ? -8.539 -13.875 -3.576 1 97.44 14 THR B O 1
ATOM 767 N N . GLU B 1 15 ? -6.883 -15.047 -4.539 1 96.81 15 GLU B N 1
ATOM 768 C CA . GLU B 1 15 ? -7.789 -15.883 -5.312 1 96.81 15 GLU B CA 1
ATOM 769 C C . GLU B 1 15 ? -7.75 -17.328 -4.828 1 96.81 15 GLU B C 1
ATOM 771 O O . GLU B 1 15 ? -6.676 -17.891 -4.633 1 96.81 15 GLU B O 1
ATOM 776 N N . HIS B 1 16 ? -8.969 -17.906 -4.719 1 94.25 16 HIS B N 1
ATOM 777 C CA . HIS B 1 16 ? -9.062 -19.266 -4.211 1 94.25 16 HIS B CA 1
ATOM 778 C C . HIS B 1 16 ? -9.719 -20.188 -5.23 1 94.25 16 HIS B C 1
ATOM 780 O O . HIS B 1 16 ? -10.617 -19.766 -5.965 1 94.25 16 HIS B O 1
ATOM 786 N N . ASP B 1 17 ? -9.195 -21.422 -5.277 1 92.94 17 ASP B N 1
ATOM 787 C CA . ASP B 1 17 ? -9.867 -22.484 -6.016 1 92.94 17 ASP B CA 1
ATOM 788 C C . ASP B 1 17 ? -11.273 -22.734 -5.469 1 92.94 17 ASP B C 1
ATOM 790 O O . ASP B 1 17 ? -11.453 -22.922 -4.266 1 92.94 17 ASP B O 1
ATOM 794 N N . PRO B 1 18 ? -12.203 -22.719 -6.266 1 89.19 18 PRO B N 1
ATOM 795 C CA . PRO B 1 18 ? -13.578 -22.875 -5.781 1 89.19 18 PRO B CA 1
ATOM 796 C C . PRO B 1 18 ? -13.844 -24.281 -5.223 1 89.19 18 PRO B C 1
ATOM 798 O O . PRO B 1 18 ? -14.781 -24.469 -4.445 1 89.19 18 PRO B O 1
ATOM 801 N N . THR B 1 19 ? -13.016 -25.266 -5.703 1 90.69 19 THR B N 1
ATOM 802 C CA . THR B 1 19 ? -13.281 -26.656 -5.34 1 90.69 19 THR B CA 1
ATOM 803 C C . THR B 1 19 ? -12.719 -26.969 -3.957 1 90.69 19 THR B C 1
ATOM 805 O O . THR B 1 19 ? -13.406 -27.562 -3.121 1 90.69 19 THR B O 1
ATOM 808 N N . ASP B 1 20 ? -11.484 -26.484 -3.652 1 87.81 20 ASP B N 1
ATOM 809 C CA . ASP B 1 20 ? -10.883 -26.922 -2.396 1 87.81 20 ASP B CA 1
ATOM 810 C C . ASP B 1 20 ? -10.469 -25.719 -1.541 1 87.81 20 ASP B C 1
ATOM 812 O O . ASP B 1 20 ? -9.922 -25.891 -0.45 1 87.81 20 ASP B O 1
ATOM 816 N N . GLY B 1 21 ? -10.688 -24.516 -2.008 1 90 21 GLY B N 1
ATOM 817 C CA . GLY B 1 21 ? -10.43 -23.312 -1.223 1 90 21 GLY B CA 1
ATOM 818 C C . GLY B 1 21 ? -8.953 -22.953 -1.163 1 90 21 GLY B C 1
ATOM 819 O O . GLY B 1 21 ? -8.57 -22.016 -0.459 1 90 21 GLY B O 1
ATOM 820 N N . ARG B 1 22 ? -8.164 -23.672 -1.884 1 91.06 22 ARG B N 1
ATOM 821 C CA . ARG B 1 22 ? -6.734 -23.391 -1.889 1 91.06 22 ARG B CA 1
ATOM 822 C C . ARG B 1 22 ? -6.445 -22.047 -2.547 1 91.06 22 ARG B C 1
ATOM 824 O O . ARG B 1 22 ? -7.094 -21.672 -3.527 1 91.06 22 ARG B O 1
ATOM 831 N N . GLU B 1 23 ? -5.438 -21.391 -2.029 1 92.88 23 GLU B N 1
ATOM 832 C CA . GLU B 1 23 ? -5.004 -20.141 -2.625 1 92.88 23 GLU B CA 1
ATOM 833 C C . GLU B 1 23 ? -4.301 -20.375 -3.959 1 92.88 23 GLU B C 1
ATOM 835 O O . GLU B 1 23 ? -3.318 -21.109 -4.027 1 92.88 23 GLU B O 1
ATOM 840 N N . LEU B 1 24 ? -4.805 -19.719 -4.988 1 95 24 LEU B N 1
ATOM 841 C CA . LEU B 1 24 ? -4.242 -19.859 -6.328 1 95 24 LEU B CA 1
ATOM 842 C C . LEU B 1 24 ? -3.342 -18.672 -6.664 1 95 24 LEU B C 1
ATOM 844 O O . LEU B 1 24 ? -2.35 -18.828 -7.379 1 95 24 LEU B O 1
ATOM 848 N N . ARG B 1 25 ? -3.727 -17.562 -6.199 1 95.69 25 ARG B N 1
ATOM 849 C CA . ARG B 1 25 ? -3.01 -16.328 -6.5 1 95.69 25 ARG B CA 1
ATOM 850 C C . ARG B 1 25 ? -3.145 -15.32 -5.363 1 95.69 25 ARG B C 1
ATOM 852 O O . ARG B 1 25 ? -4.211 -15.211 -4.75 1 95.69 25 ARG B O 1
ATOM 859 N N . SER B 1 26 ? -2.059 -14.695 -5.098 1 97.5 26 SER B N 1
ATOM 860 C CA . SER B 1 26 ? -2.107 -13.633 -4.102 1 97.5 26 SER B CA 1
ATOM 861 C C . SER B 1 26 ? -1.201 -12.469 -4.492 1 97.5 26 SER B C 1
ATOM 863 O O . SER B 1 26 ? -0.174 -12.664 -5.141 1 97.5 26 SER B O 1
ATOM 865 N N . LEU B 1 27 ? -1.634 -11.328 -4.184 1 98.44 27 LEU B N 1
ATOM 866 C CA . LEU B 1 27 ? -0.856 -10.102 -4.316 1 98.44 27 LEU B CA 1
ATOM 867 C C . LEU B 1 27 ? -0.815 -9.336 -2.998 1 98.44 27 LEU B C 1
ATOM 869 O O . LEU B 1 27 ? -1.851 -9.133 -2.359 1 98.44 27 LEU B O 1
ATOM 873 N N . ARG B 1 28 ? 0.377 -8.984 -2.545 1 98.56 28 ARG B N 1
ATOM 874 C CA . ARG B 1 28 ? 0.53 -8.258 -1.291 1 98.56 28 ARG B CA 1
ATOM 875 C C . ARG B 1 28 ? 1.604 -7.176 -1.413 1 98.56 28 ARG B C 1
ATOM 877 O O . ARG B 1 28 ? 2.473 -7.254 -2.283 1 98.56 28 ARG B O 1
ATOM 884 N N . LEU B 1 29 ? 1.486 -6.207 -0.641 1 98.88 29 LEU B N 1
ATOM 885 C CA . LEU B 1 29 ? 2.521 -5.195 -0.451 1 98.88 29 LEU B CA 1
ATOM 886 C C . LEU B 1 29 ? 3.326 -5.473 0.814 1 98.88 29 LEU B C 1
ATOM 888 O O . LEU B 1 29 ? 2.764 -5.871 1.838 1 98.88 29 LEU B O 1
ATOM 892 N N . GLU B 1 30 ? 4.621 -5.25 0.728 1 98.75 30 GLU B N 1
ATOM 893 C CA . GLU B 1 30 ? 5.504 -5.355 1.887 1 98.75 30 GLU B CA 1
ATOM 894 C C . GLU B 1 30 ? 6.578 -4.277 1.865 1 9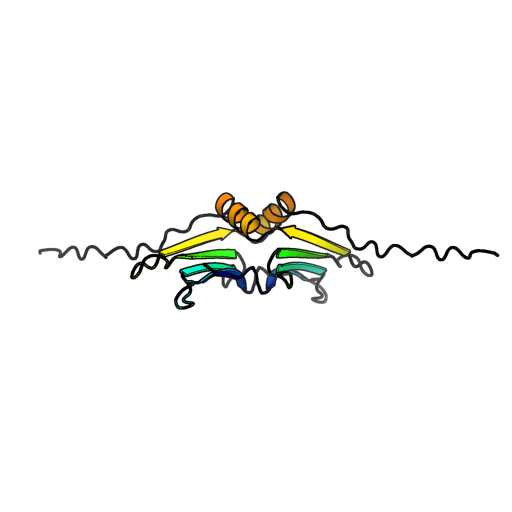8.75 30 GLU B C 1
ATOM 896 O O . GLU B 1 30 ? 7.215 -4.047 0.833 1 98.75 30 GLU B O 1
ATOM 901 N N . ALA B 1 31 ? 6.715 -3.633 3.008 1 98.81 31 ALA B N 1
ATOM 902 C CA . ALA B 1 31 ? 7.844 -2.715 3.139 1 98.81 31 ALA B CA 1
ATOM 903 C C . ALA B 1 31 ? 9.156 -3.479 3.271 1 98.81 31 ALA B C 1
ATOM 905 O O . ALA B 1 31 ? 9.219 -4.5 3.957 1 98.81 31 ALA B O 1
ATOM 906 N N . THR B 1 32 ? 10.195 -2.996 2.582 1 98 32 THR B N 1
ATOM 907 C CA . THR B 1 32 ? 11.516 -3.566 2.822 1 98 32 THR B CA 1
ATOM 908 C C . THR B 1 32 ? 12.008 -3.23 4.23 1 98 32 THR B C 1
ATOM 910 O O . THR B 1 32 ? 11.5 -2.305 4.863 1 98 32 THR B O 1
ATOM 913 N N . GLY B 1 33 ? 12.953 -4.02 4.762 1 97.44 33 GLY B N 1
ATOM 914 C CA . GLY B 1 33 ? 13.438 -3.869 6.125 1 97.44 33 GLY B CA 1
ATOM 915 C C . GLY B 1 33 ? 13.977 -2.48 6.418 1 97.44 33 GLY B C 1
ATOM 916 O O . GLY B 1 33 ? 13.891 -2.006 7.555 1 97.44 33 GLY B O 1
ATOM 917 N N . ASP B 1 34 ? 14.508 -1.84 5.41 1 96.94 34 ASP B N 1
ATOM 918 C CA . ASP B 1 34 ? 15.117 -0.528 5.621 1 96.94 34 ASP B CA 1
ATOM 919 C C . ASP B 1 34 ? 14.102 0.588 5.402 1 96.94 34 ASP B C 1
ATOM 921 O O . ASP B 1 34 ? 14.414 1.768 5.57 1 96.94 34 ASP B O 1
ATOM 925 N N . GLY B 1 35 ? 12.93 0.271 4.934 1 97.81 35 GLY B N 1
ATOM 926 C CA . GLY B 1 35 ? 11.859 1.246 4.781 1 97.81 35 GLY B CA 1
ATOM 927 C C . GLY B 1 35 ? 11.992 2.076 3.518 1 97.81 35 GLY B C 1
ATOM 928 O O . GLY B 1 35 ? 11.211 3.012 3.303 1 97.81 35 GLY B O 1
ATOM 929 N N . LYS B 1 36 ? 12.914 1.704 2.656 1 97.88 36 LYS B N 1
ATOM 930 C CA . LYS B 1 36 ? 13.195 2.547 1.499 1 97.88 36 LYS B CA 1
ATOM 931 C C . LYS B 1 36 ? 12.359 2.131 0.294 1 97.88 36 LYS B C 1
ATOM 933 O O . LYS B 1 36 ? 12.258 2.873 -0.686 1 97.88 36 LYS B O 1
ATOM 938 N N . SER B 1 37 ? 11.75 0.927 0.38 1 98.38 37 SER B N 1
ATOM 939 C CA . SER B 1 37 ? 10.969 0.442 -0.75 1 98.38 37 SER B CA 1
ATOM 940 C C . SER B 1 37 ? 9.719 -0.3 -0.28 1 98.38 37 SER B C 1
ATOM 942 O O . SER B 1 37 ? 9.641 -0.729 0.873 1 98.38 37 SER B O 1
ATOM 944 N N . VAL B 1 38 ? 8.773 -0.339 -1.11 1 98.81 38 VAL B N 1
ATOM 945 C CA . VAL B 1 38 ? 7.59 -1.181 -1.021 1 98.81 38 VAL B CA 1
ATOM 946 C C . VAL B 1 38 ? 7.59 -2.199 -2.158 1 98.81 38 VAL B C 1
ATOM 948 O O . VAL B 1 38 ? 7.801 -1.844 -3.32 1 98.81 38 VAL B O 1
ATOM 951 N N . LEU B 1 39 ? 7.41 -3.453 -1.782 1 98.75 39 LEU B N 1
ATOM 952 C CA . LEU B 1 39 ? 7.367 -4.527 -2.77 1 98.75 39 LEU B CA 1
ATOM 953 C C . LEU B 1 39 ? 5.93 -4.945 -3.057 1 98.75 39 LEU B C 1
ATOM 955 O O . LEU B 1 39 ? 5.129 -5.109 -2.131 1 98.75 39 LEU B O 1
ATOM 959 N N . LEU B 1 40 ? 5.555 -4.98 -4.289 1 98.75 40 LEU B N 1
ATOM 960 C CA . LEU B 1 40 ? 4.41 -5.777 -4.723 1 98.75 40 LEU B CA 1
ATOM 961 C C . LEU B 1 40 ? 4.832 -7.215 -5.02 1 98.75 40 LEU B C 1
ATOM 963 O O . LEU B 1 40 ? 5.625 -7.457 -5.934 1 98.75 40 LEU B O 1
ATOM 967 N N . ILE B 1 41 ? 4.379 -8.141 -4.242 1 98.25 41 ILE B N 1
ATOM 968 C CA . ILE B 1 41 ? 4.703 -9.555 -4.398 1 98.25 41 ILE B CA 1
ATOM 969 C C . ILE B 1 41 ? 3.496 -10.297 -4.961 1 98.25 41 ILE B C 1
ATOM 971 O O . ILE B 1 41 ? 2.439 -10.352 -4.328 1 98.25 41 ILE B O 1
ATOM 975 N N . GLU B 1 42 ? 3.662 -10.82 -6.156 1 97 42 GLU B N 1
ATOM 976 C CA . GLU B 1 42 ? 2.631 -11.609 -6.828 1 97 42 GLU B CA 1
ATOM 977 C C . GLU B 1 42 ? 2.979 -13.094 -6.82 1 97 42 GLU B C 1
ATOM 979 O O . GLU B 1 42 ? 4.02 -13.5 -7.344 1 97 42 GLU B O 1
ATOM 984 N N . ILE B 1 43 ? 2.146 -13.859 -6.219 1 96.12 43 ILE B N 1
ATOM 985 C CA . ILE B 1 43 ? 2.322 -15.305 -6.195 1 96.12 43 ILE B CA 1
ATOM 986 C C . ILE B 1 43 ? 1.228 -15.969 -7.023 1 96.12 43 ILE B C 1
ATOM 988 O O . ILE B 1 43 ? 0.043 -15.672 -6.855 1 96.12 43 ILE B O 1
ATOM 992 N N . ASP B 1 44 ? 1.632 -16.719 -8.016 1 93.94 44 ASP B N 1
ATOM 993 C CA . ASP B 1 44 ? 0.721 -17.469 -8.875 1 93.94 44 ASP B CA 1
ATOM 994 C C . ASP B 1 44 ? 0.94 -18.969 -8.734 1 93.94 44 ASP B C 1
ATOM 996 O O . ASP B 1 44 ? 2.02 -19.484 -9.047 1 93.94 44 ASP B O 1
ATOM 1000 N N . GLU B 1 45 ? -0.059 -19.703 -8.297 1 92.56 45 GLU B N 1
ATOM 1001 C CA . GLU B 1 45 ? -0.035 -21.156 -8.133 1 92.56 45 GLU B CA 1
ATOM 1002 C C . GLU B 1 45 ? -1.209 -21.812 -8.852 1 92.56 45 GLU B C 1
ATOM 1004 O O . GLU B 1 45 ? -1.703 -22.844 -8.422 1 92.56 45 GLU B O 1
ATOM 1009 N N . ARG B 1 46 ? -1.649 -21.156 -9.773 1 87.25 46 ARG B N 1
ATOM 1010 C CA . ARG B 1 46 ? -2.826 -21.641 -10.484 1 87.25 46 ARG B CA 1
ATOM 1011 C C . ARG B 1 46 ? -2.531 -22.953 -11.188 1 87.25 46 ARG B C 1
ATOM 1013 O O . ARG B 1 46 ? -3.404 -23.828 -11.297 1 87.25 46 ARG B O 1
ATOM 1020 N N . LYS B 1 47 ? -1.301 -23.141 -11.719 1 85 47 LYS B N 1
ATOM 1021 C CA . LYS B 1 47 ? -0.915 -24.406 -12.32 1 85 47 LYS B CA 1
ATOM 1022 C C . LYS B 1 47 ? -0.319 -25.359 -11.273 1 85 47 LYS B C 1
ATOM 1024 O O . LYS B 1 47 ? 0.624 -24.984 -10.57 1 85 47 LYS B O 1
ATOM 1029 N N . PRO B 1 48 ? -1.012 -26.547 -11.133 1 79.94 48 PRO B N 1
ATOM 1030 C CA . PRO B 1 48 ? -0.489 -27.484 -10.133 1 79.94 48 PRO B CA 1
ATOM 1031 C C . PRO B 1 48 ? 1.007 -27.75 -10.297 1 79.94 48 PRO B C 1
ATOM 1033 O O . PRO B 1 48 ? 1.471 -28.031 -11.406 1 79.94 48 PRO B O 1
ATOM 1036 N N . GLY B 1 49 ? 1.781 -27.594 -9.156 1 85.88 49 GLY B N 1
ATOM 1037 C CA . GLY B 1 49 ? 3.205 -27.891 -9.172 1 85.88 49 GLY B CA 1
ATOM 1038 C C . GLY B 1 49 ? 4.055 -26.703 -9.602 1 85.88 49 GLY B C 1
ATOM 1039 O O . GLY B 1 49 ? 5.285 -26.766 -9.547 1 85.88 49 GLY B O 1
ATOM 1040 N N . ILE B 1 50 ? 3.482 -25.656 -10.203 1 89.88 50 ILE B N 1
ATOM 1041 C CA . ILE B 1 50 ? 4.234 -24.5 -10.688 1 89.88 50 ILE B CA 1
ATOM 1042 C C . ILE B 1 50 ? 4.027 -23.312 -9.742 1 89.88 50 ILE B C 1
ATOM 1044 O O . ILE B 1 50 ? 2.893 -22.906 -9.492 1 89.88 50 ILE B O 1
ATOM 1048 N N . HIS B 1 51 ? 5.027 -22.938 -9.008 1 91.25 51 HIS B N 1
ATOM 1049 C CA . HIS B 1 51 ? 5.043 -21.734 -8.188 1 91.25 51 HIS B CA 1
ATOM 1050 C C . HIS B 1 51 ? 5.766 -20.594 -8.891 1 91.25 51 HIS B C 1
ATOM 1052 O O . HIS B 1 51 ? 6.934 -20.734 -9.266 1 91.25 51 HIS B O 1
ATOM 1058 N N . ARG B 1 52 ? 5.043 -19.5 -9.18 1 93.56 52 ARG B N 1
ATOM 1059 C CA . ARG B 1 52 ? 5.66 -18.328 -9.789 1 93.56 52 ARG B CA 1
ATOM 1060 C C . ARG B 1 52 ? 5.539 -17.109 -8.875 1 93.56 52 ARG B C 1
ATOM 1062 O O . ARG B 1 52 ? 4.465 -16.828 -8.344 1 93.56 52 ARG B O 1
ATOM 1069 N N . GLU B 1 53 ? 6.621 -16.469 -8.641 1 94.5 53 GLU B N 1
ATOM 1070 C CA . GLU B 1 53 ? 6.66 -15.234 -7.859 1 94.5 53 GLU B CA 1
ATOM 1071 C C . GLU B 1 53 ? 7.285 -14.094 -8.656 1 94.5 53 GLU B C 1
ATOM 1073 O O . GLU B 1 53 ? 8.375 -14.242 -9.219 1 94.5 53 GLU B O 1
ATOM 1078 N N . VAL B 1 54 ? 6.531 -13.031 -8.781 1 95.38 54 VAL B N 1
ATOM 1079 C CA . VAL B 1 54 ? 7.039 -11.82 -9.414 1 95.38 54 VAL B CA 1
ATOM 1080 C C . VAL B 1 54 ? 7.012 -10.664 -8.414 1 95.38 54 VAL B C 1
ATOM 1082 O O . VAL B 1 54 ? 6.051 -10.508 -7.66 1 95.38 54 VAL B O 1
ATOM 1085 N N . ARG B 1 55 ? 8.039 -9.828 -8.453 1 97.5 55 ARG B N 1
ATOM 1086 C CA . ARG B 1 55 ? 8.141 -8.719 -7.512 1 97.5 55 ARG B CA 1
ATOM 1087 C C . ARG B 1 55 ? 8.391 -7.402 -8.242 1 97.5 55 ARG B C 1
ATOM 1089 O O . ARG B 1 55 ? 9.156 -7.355 -9.211 1 97.5 55 ARG B O 1
ATOM 1096 N N . TYR B 1 56 ? 7.754 -6.426 -7.848 1 98.19 56 TYR B N 1
ATOM 1097 C CA . TYR B 1 56 ? 7.977 -5.047 -8.273 1 98.19 56 TYR B CA 1
ATOM 1098 C C . TYR B 1 56 ? 8.391 -4.172 -7.102 1 98.19 56 TYR B C 1
ATOM 1100 O O . TYR B 1 56 ? 7.832 -4.277 -6.008 1 98.19 56 TYR B O 1
ATOM 1108 N N . GLU B 1 57 ? 9.344 -3.432 -7.32 1 98.56 57 GLU B N 1
ATOM 1109 C CA . GLU B 1 57 ? 9.82 -2.508 -6.293 1 98.56 57 GLU B CA 1
ATOM 1110 C C . GLU B 1 57 ? 9.461 -1.064 -6.645 1 98.56 57 GLU B C 1
ATOM 1112 O O . GLU B 1 57 ? 9.594 -0.649 -7.797 1 98.56 57 GLU B O 1
ATOM 1117 N N . ILE B 1 58 ? 9.008 -0.302 -5.629 1 98.62 58 ILE B N 1
ATOM 1118 C CA . ILE B 1 58 ? 8.664 1.108 -5.773 1 98.62 58 ILE B CA 1
ATOM 1119 C C . ILE B 1 58 ? 9.031 1.862 -4.496 1 98.62 58 ILE B C 1
ATOM 1121 O O . ILE B 1 58 ? 8.938 1.313 -3.396 1 98.62 58 ILE B O 1
ATOM 1125 N N . THR B 1 59 ? 9.492 3.051 -4.582 1 98.56 59 THR B N 1
ATOM 1126 C CA . THR B 1 59 ? 9.75 3.83 -3.375 1 98.56 59 THR B CA 1
ATOM 1127 C C . THR B 1 59 ? 8.438 4.328 -2.768 1 98.56 59 THR B C 1
ATOM 1129 O O . THR B 1 59 ? 7.449 4.512 -3.48 1 98.56 59 THR B O 1
ATOM 1132 N N . PRO B 1 60 ? 8.414 4.559 -1.493 1 98.5 60 PRO B N 1
ATOM 1133 C CA . PRO B 1 60 ? 7.195 5.125 -0.905 1 98.5 60 PRO B CA 1
ATOM 1134 C C . PRO B 1 60 ? 6.773 6.434 -1.567 1 98.5 60 PRO B C 1
ATOM 1136 O O . PRO B 1 60 ? 5.582 6.656 -1.798 1 98.5 60 PRO B O 1
ATOM 1139 N N . ALA B 1 61 ? 7.727 7.328 -1.878 1 98.06 61 ALA B N 1
ATOM 1140 C CA . ALA B 1 61 ? 7.426 8.609 -2.52 1 98.06 61 ALA B CA 1
ATOM 1141 C C . ALA B 1 61 ? 6.766 8.398 -3.879 1 98.06 61 ALA B C 1
ATOM 1143 O O . ALA B 1 61 ? 5.801 9.086 -4.219 1 98.06 61 ALA B O 1
ATOM 1144 N N . GLU B 1 62 ? 7.254 7.453 -4.656 1 98.56 62 GLU B N 1
ATOM 1145 C CA . GLU B 1 62 ? 6.672 7.133 -5.957 1 98.56 62 GLU B CA 1
ATOM 1146 C C . GLU B 1 62 ? 5.27 6.551 -5.805 1 98.56 62 GLU B C 1
ATOM 1148 O O . GLU B 1 62 ? 4.375 6.859 -6.598 1 98.56 62 GLU B O 1
ATOM 1153 N N . LEU B 1 63 ? 5.129 5.641 -4.812 1 98.75 63 LEU B N 1
ATOM 1154 C CA . LEU B 1 63 ? 3.826 5.039 -4.559 1 98.75 63 LEU B CA 1
ATOM 1155 C C . LEU B 1 63 ? 2.797 6.102 -4.188 1 98.75 63 LEU B C 1
ATOM 1157 O O . LEU B 1 63 ? 1.686 6.109 -4.719 1 98.75 63 LEU B O 1
ATOM 1161 N N . ILE B 1 64 ? 3.156 7.02 -3.328 1 98.56 64 ILE B N 1
ATOM 1162 C CA . ILE B 1 64 ? 2.295 8.117 -2.91 1 98.56 64 ILE B CA 1
ATOM 1163 C C . ILE B 1 64 ? 1.895 8.953 -4.125 1 98.56 64 ILE B C 1
ATOM 1165 O O . ILE B 1 64 ? 0.714 9.25 -4.32 1 98.56 64 ILE B O 1
ATOM 1169 N N . ALA B 1 65 ? 2.871 9.312 -4.91 1 98.25 65 ALA B N 1
ATOM 1170 C CA . ALA B 1 65 ? 2.613 10.109 -6.109 1 98.25 65 ALA B CA 1
ATOM 1171 C C . ALA B 1 65 ? 1.66 9.383 -7.055 1 98.25 65 ALA B C 1
ATOM 1173 O O . ALA B 1 65 ? 0.755 10 -7.621 1 98.25 65 ALA B O 1
ATOM 1174 N N . ALA B 1 66 ? 1.855 8.07 -7.289 1 98.19 66 ALA B N 1
ATOM 1175 C CA . ALA B 1 66 ? 1.01 7.277 -8.18 1 98.19 66 ALA B CA 1
ATOM 1176 C C . ALA B 1 66 ? -0.434 7.254 -7.684 1 98.19 66 ALA B C 1
ATOM 1178 O O . ALA B 1 66 ? -1.37 7.398 -8.469 1 98.19 66 ALA B O 1
ATOM 1179 N N . ILE B 1 67 ? -0.593 7.082 -6.367 1 98.5 67 ILE B N 1
ATOM 1180 C CA . ILE B 1 67 ? -1.941 7.012 -5.816 1 98.5 67 ILE B CA 1
ATOM 1181 C C . ILE B 1 67 ? -2.619 8.375 -5.926 1 98.5 67 ILE B C 1
ATOM 1183 O O . ILE B 1 67 ? -3.799 8.461 -6.277 1 98.5 67 ILE B O 1
ATOM 1187 N N . ARG B 1 68 ? -1.914 9.508 -5.672 1 97.56 68 ARG B N 1
ATOM 1188 C CA . ARG B 1 68 ? -2.463 10.852 -5.797 1 97.56 68 ARG B CA 1
ATOM 1189 C C . ARG B 1 68 ? -2.906 11.133 -7.23 1 97.56 68 ARG B C 1
ATOM 1191 O O . ARG B 1 68 ? -3.875 11.859 -7.453 1 97.56 68 ARG B O 1
ATOM 1198 N N . SER B 1 69 ? -2.221 10.539 -8.141 1 97 69 SER B N 1
ATOM 1199 C CA . SER B 1 69 ? -2.492 10.766 -9.555 1 97 69 SER B CA 1
ATOM 1200 C C . SER B 1 69 ? -3.662 9.922 -10.047 1 97 69 SER B C 1
ATOM 1202 O O . SER B 1 69 ? -4.43 10.352 -10.906 1 97 69 SER B O 1
ATOM 1204 N N . HIS B 1 70 ? -3.848 8.68 -9.523 1 95.25 70 HIS B N 1
ATOM 1205 C CA . HIS B 1 70 ? -4.801 7.723 -10.07 1 95.25 70 HIS B CA 1
ATOM 1206 C C . HIS B 1 70 ? -6.043 7.613 -9.195 1 95.25 70 HIS B C 1
ATOM 1208 O O . HIS B 1 70 ? -7.105 7.203 -9.664 1 95.25 70 HIS B O 1
ATOM 1214 N N . GLY B 1 71 ? -5.805 7.941 -7.91 1 95.62 71 GLY B N 1
ATOM 1215 C CA . GLY B 1 71 ? -6.902 7.797 -6.969 1 95.62 71 GLY B CA 1
ATOM 1216 C C . GLY B 1 71 ? -7.824 9 -6.945 1 95.62 71 GLY B C 1
ATOM 1217 O O . GLY B 1 71 ? -7.512 10.039 -7.531 1 95.62 71 GLY B O 1
ATOM 1218 N N . ALA B 1 72 ? -8.992 8.82 -6.32 1 96.25 72 ALA B N 1
ATOM 1219 C CA . ALA B 1 72 ? -9.945 9.906 -6.129 1 96.25 72 ALA B CA 1
ATOM 1220 C C . ALA B 1 72 ? -9.766 10.57 -4.766 1 96.25 72 ALA B C 1
ATOM 1222 O O . ALA B 1 72 ? -9.719 9.891 -3.738 1 96.25 72 ALA B O 1
ATOM 1223 N N . GLU B 1 73 ? -9.609 11.906 -4.844 1 94.19 73 GLU B N 1
ATOM 1224 C CA . GLU B 1 73 ? -9.586 12.641 -3.578 1 94.19 73 GLU B CA 1
ATOM 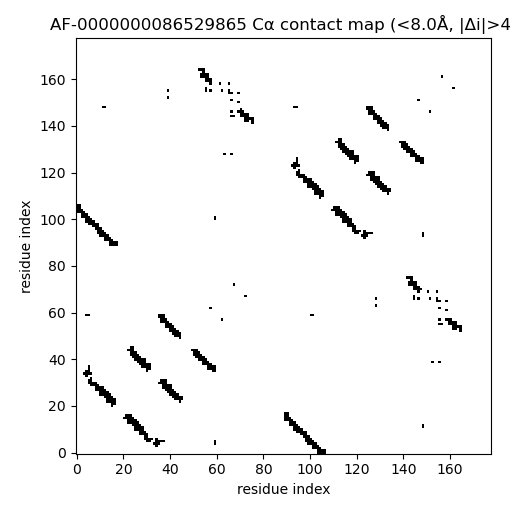1225 C C . GLU B 1 73 ? -10.969 12.672 -2.934 1 94.19 73 GLU B C 1
ATOM 1227 O O . GLU B 1 73 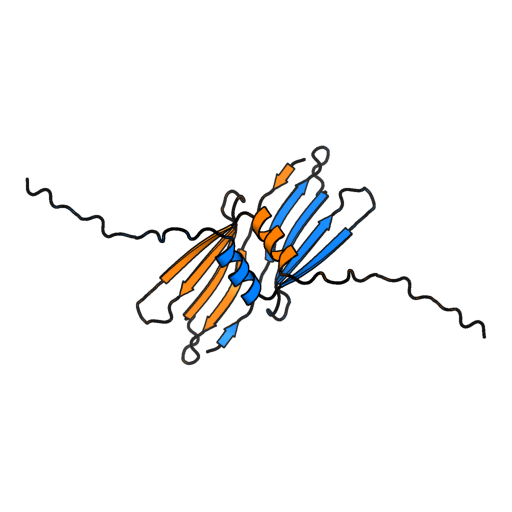? -11.969 12.953 -3.602 1 94.19 73 GLU B O 1
ATOM 1232 N N . LEU B 1 74 ? -10.984 12.266 -1.684 1 89.44 74 LEU B N 1
ATOM 1233 C CA . LEU B 1 74 ? -12.273 12.227 -0.998 1 89.44 74 LEU B CA 1
ATOM 1234 C C . LEU B 1 74 ? -12.547 13.547 -0.281 1 89.44 74 LEU B C 1
ATOM 1236 O O . LEU B 1 74 ? -11.625 14.172 0.245 1 89.44 74 LEU B O 1
ATOM 1240 N N . PRO B 1 75 ? -13.727 14.016 -0.535 1 74.62 75 PRO B N 1
ATOM 1241 C CA . PRO B 1 75 ? -14.078 15.297 0.082 1 74.62 75 PRO B CA 1
ATOM 1242 C C . PRO B 1 75 ? -13.906 15.289 1.6 1 74.62 75 PRO B C 1
ATOM 1244 O O . PRO B 1 75 ? -14.086 14.25 2.236 1 74.62 75 PRO B O 1
ATOM 1247 N N . GLY B 1 76 ? -12.906 15.875 2.012 1 61.81 76 GLY B N 1
ATOM 1248 C CA . GLY B 1 76 ? -12.812 16 3.457 1 61.81 76 GLY B CA 1
ATOM 1249 C C . GLY B 1 76 ? -14.156 16.203 4.133 1 61.81 76 GLY B C 1
ATOM 1250 O O . GLY B 1 76 ? -15.109 16.672 3.498 1 61.81 76 GLY B O 1
ATOM 1251 N N . GLU B 1 77 ? -14.625 15.219 4.855 1 51.88 77 GLU B N 1
ATOM 1252 C CA . GLU B 1 77 ? -15.859 15.562 5.559 1 51.88 77 GLU B CA 1
ATOM 1253 C C . GLU B 1 77 ? -15.844 17.016 6.012 1 51.88 77 GLU B C 1
ATOM 1255 O O . GLU B 1 77 ? -14.953 17.438 6.758 1 51.88 77 GLU B O 1
ATOM 1260 N N . ASN B 1 78 ? -15.938 17.922 5.043 1 44.22 78 ASN B N 1
ATOM 1261 C CA . ASN B 1 78 ? -16.25 19.234 5.586 1 44.22 78 ASN B CA 1
ATOM 1262 C C . ASN B 1 78 ? -17.203 19.141 6.777 1 44.22 78 ASN B C 1
ATOM 1264 O O . ASN B 1 78 ? -18.328 18.672 6.637 1 44.22 78 ASN B O 1
ATOM 1268 N N . HIS B 1 79 ? -16.656 18.719 7.93 1 42.69 79 HIS B N 1
ATOM 1269 C CA . HIS B 1 79 ? -17.547 19.047 9.039 1 42.69 79 HIS B CA 1
ATOM 1270 C C . HIS B 1 79 ? -18.188 20.422 8.836 1 42.69 79 HIS B C 1
ATOM 1272 O O . HIS B 1 79 ? -17.531 21.453 9.047 1 42.69 79 HIS B O 1
ATOM 1278 N N . GLY B 1 80 ? -18.703 20.641 7.668 1 39.66 80 GLY B N 1
ATOM 1279 C CA . GLY B 1 80 ? -19.516 21.828 7.48 1 39.66 80 GLY B CA 1
ATOM 1280 C C . GLY B 1 80 ? -20.391 22.156 8.68 1 39.66 80 GLY B C 1
ATOM 1281 O O . GLY B 1 80 ? -20.844 21.25 9.391 1 39.66 80 GLY B O 1
ATOM 1282 N N . ALA B 1 81 ? -20.188 23.266 9.391 1 40.69 81 ALA B N 1
ATOM 1283 C CA . ALA B 1 81 ? -21.141 23.938 10.273 1 40.69 81 ALA B CA 1
ATOM 1284 C C . ALA B 1 81 ? -22.562 23.812 9.742 1 40.69 81 ALA B C 1
ATOM 1286 O O . ALA B 1 81 ? -22.828 24.094 8.57 1 40.69 81 ALA B O 1
ATOM 1287 N N . ALA B 1 82 ? -23.375 22.797 9.984 1 38.59 82 ALA B N 1
ATOM 1288 C CA . ALA B 1 82 ? -24.828 22.891 9.852 1 38.59 82 ALA B CA 1
ATOM 1289 C C . ALA B 1 82 ? -25.312 24.312 10.086 1 38.59 82 ALA B C 1
ATOM 1291 O O . ALA B 1 82 ? -24.969 24.938 11.094 1 38.59 82 ALA B O 1
ATOM 1292 N N . SER B 1 83 ? -25.547 25.062 9.031 1 38.94 83 SER B N 1
ATOM 1293 C CA . SER B 1 83 ? -26.359 26.281 9.039 1 38.94 83 SER B CA 1
ATOM 1294 C C . SER B 1 83 ? -27.562 26.141 9.953 1 38.94 83 SER B C 1
ATOM 1296 O O . SER B 1 83 ? -28.469 25.344 9.68 1 38.94 83 SER B O 1
ATOM 1298 N N . LEU B 1 84 ? -27.406 26.109 11.281 1 36.66 84 LEU B N 1
ATOM 1299 C CA . LEU B 1 84 ? -28.547 26.375 12.156 1 36.66 84 LEU B CA 1
ATOM 1300 C C . LEU B 1 84 ? -29.375 27.547 11.641 1 36.66 84 LEU B C 1
ATOM 1302 O O . LEU B 1 84 ? -28.969 28.703 11.773 1 36.66 84 LEU B O 1
ATOM 1306 N N . ALA B 1 85 ? -29.781 27.453 10.383 1 39.81 85 ALA B N 1
ATOM 1307 C CA . ALA B 1 85 ? -30.828 28.375 9.953 1 39.81 85 ALA B CA 1
ATOM 1308 C C . ALA B 1 85 ? -31.969 28.422 10.961 1 39.81 85 ALA B C 1
ATOM 1310 O O . ALA B 1 85 ? -32.656 27.422 11.172 1 39.81 85 ALA B O 1
ATOM 1311 N N . ARG B 1 86 ? -31.766 29.172 12.031 1 39.69 86 ARG B N 1
ATOM 1312 C CA . ARG B 1 86 ? -32.812 29.688 12.891 1 39.69 86 ARG B CA 1
ATOM 1313 C C . ARG B 1 86 ? -34 30.188 12.062 1 39.69 86 ARG B C 1
ATOM 1315 O O . ARG B 1 86 ? -33.875 31.094 11.25 1 39.69 86 ARG B O 1
ATOM 1322 N N . THR B 1 87 ? -34.781 29.203 11.555 1 34.41 87 THR B N 1
ATOM 1323 C CA . THR B 1 87 ? -36.125 29.562 11.094 1 34.41 87 THR B CA 1
ATOM 1324 C C . THR B 1 87 ? -36.781 30.547 12.062 1 34.41 87 THR B C 1
ATOM 1326 O O . THR B 1 87 ? -37 30.203 13.227 1 34.41 87 THR B O 1
ATOM 1329 N N . SER B 1 88 ? -36.281 31.766 11.977 1 37.88 88 SER B N 1
ATOM 1330 C CA . SER B 1 88 ? -37.094 32.812 12.578 1 37.88 88 SER B CA 1
ATOM 1331 C C . SER B 1 88 ? -38.562 32.688 12.117 1 37.88 88 SER B C 1
ATOM 1333 O O . SER B 1 88 ? -38.844 32.812 10.922 1 37.88 88 SER B O 1
ATOM 1335 N N . SER B 1 89 ? -39.25 31.594 12.602 1 28.94 89 SER B N 1
ATOM 1336 C CA . SER B 1 89 ? -40.656 31.938 12.656 1 28.94 89 SER B CA 1
ATOM 1337 C C . SER B 1 89 ? -40.906 33.062 13.648 1 28.94 89 SER B C 1
ATOM 1339 O O . SER B 1 89 ? -40.219 33.188 14.664 1 28.94 89 SER B O 1
#

pLDDT: mean 86.62, std 20.41, range [28.91, 98.88]

Nearest PDB structures (foldseek):
  2dc4-assembly1_B  TM=4.683E-01  e=1.851E+00  Pyrococcus horikoshii
  8chu-assembly1_B  TM=3.904E-01  e=1.327E+00  Homo sapiens
  1yem-assembly1_A  TM=5.033E-01  e=4.749E+00  Pyrococcus furiosus DSM 3638
  8bk2-assembly1_A  TM=4.063E-01  e=2.728E+00  Neisseria meningitidis serogroup B
  2dc4-assembly1_B  TM=4.679E-01  e=1.836E+00  Pyrococcus horikoshii

Radius of gyration: 21.68 Å; Cα contacts (8 Å, |Δi|>4): 382; chains: 2; bounding box: 81×66×36 Å

Sequence (178 aa):
MRTTGSSGAMTLLTEHDPTDGRELRSLRLEATGDGKSVLLIEIDERKPGIHREVRYEITPAELIAAIRSHGAELPGENHGAASLARTSSMRTTGSSGAMTLLTEHDPTDGRELRSLRLEATGDGKSVLLIEIDERKPGIHREVRYEITPAELIAAIRSHGAELPGENHGAASLARTSS

Solvent-accessible surface area (backbone atoms only — not comparable to full-atom values): 9630 Å² total; per-residue (Å²): 111,46,74,45,51,19,37,56,45,30,42,39,35,37,31,24,38,70,88,78,61,45,75,25,33,37,34,32,42,36,34,40,95,83,15,65,31,36,30,43,42,36,39,42,39,71,51,86,96,44,80,46,67,48,38,28,40,33,37,45,70,57,50,52,52,49,44,68,71,72,24,46,76,48,77,54,78,67,78,59,78,75,76,78,70,72,74,80,119,113,47,73,46,52,19,39,56,45,31,41,38,35,38,32,23,40,71,89,78,61,45,74,25,32,36,34,30,41,35,35,40,95,83,15,66,31,36,30,42,43,36,39,42,39,74,50,88,97,45,83,45,67,48,40,29,41,33,38,45,69,57,50,52,51,49,44,67,70,74,24,46,77,48,76,55,78,66,80,61,79,73,76,77,69,72,74,79,119

Foldseek 3Di:
DDDDADADKDWDDWDADPPPRDTAKTWMWGADPRRQWIKTWIWGRNDPPDTDIDIDIDGPVRVVVVCVVPDDDDPDPPPPDPPPPPPPD/DDDDADADKDWDDWDADPPPRHTAKTWMWGADPRRQWIKTWIWGRNDPPDTDIDIDIDGPVRVVVVCVVPDDDDPDPPPPPPPPPPPPD

Organism: NCBI:txid488447

Secondary structure (DSSP, 8-state):
-EEE--EEEEEEEEEE-TTT--EEEEEEEEE-TTSS-EEEEEEE--STT--EEEEEEE-HHHHHHHHHHHSEEE---------------/-EEE--EEEEEEEEEE-TTT--EEEEEEEEE-TTSS-EEEEEEE--STT--EEEEEEE-HHHHHHHHHHHSEEE---------------